Protein AF-A0A171DQU5-F1 (afdb_monomer)

Nearest PDB structures (foldseek):
  5lnx-assembly2_F  TM=2.719E-01  e=3.748E+00  Bacillus subtilis subsp. subtilis str. 168

pLDDT: mean 92.45, std 7.11, range [50.25, 97.69]

Sequence (104 aa):
MLCRGLGEWGGPARCTEPLAVAMGFRSVADLLEEGRVLRARLHAGEPLTPRDWRRTVLSVEIVFVSDVVGSGWDWSTTTGFSDEETIRLLRSVQRKIARALHSG

Foldseek 3Di:
DLLLLLCQLVDDFADAQVNCVVLPANGSVRSNVVSVVLSVCVVVVHDDDLSSLSSSLVSSVPQCCDPVGHCPVCCCVRPVDDPVRSVVVSVVSVVVSVCVVVVD

Radius of gyration: 13.03 Å; Cα contacts (8 Å, |Δi|>4): 113; chains: 1; bounding box: 28×24×36 Å

Organism: NCBI:txid161355

Solvent-accessible surface area (backbone atoms only — not comparable to full-atom values): 5697 Å² total; per-residue (Å²): 105,69,56,50,42,48,48,39,64,76,54,87,20,55,79,42,54,71,55,25,38,72,39,69,33,87,25,50,68,44,41,55,52,52,33,52,53,52,31,51,35,59,73,71,68,49,89,71,53,75,67,51,49,49,31,52,51,52,44,30,53,47,30,50,68,28,68,86,42,16,33,29,86,49,31,42,77,79,63,68,45,49,69,71,56,48,54,55,50,51,54,52,50,52,53,51,51,51,50,62,68,73,72,111

Secondary structure (DSSP, 8-state):
-HHHHHHHTTTT----HHHHHHTT-SSHHHHHHHHHHHHHHHHHTPPPPHHHHHHHHHHHHHHHH-TTTS-TTTHHHHH---HHHHHHHHHHHHHHHHHHHH--

Mean predicted aligned error: 3.29 Å

Structure (mmCIF, N/CA/C/O backbone):
data_AF-A0A171DQU5-F1
#
_entry.id   AF-A0A171DQU5-F1
#
loop_
_atom_site.group_PDB
_atom_site.id
_atom_site.type_symbol
_atom_site.label_atom_id
_atom_site.label_alt_id
_atom_site.label_comp_id
_atom_site.label_asym_id
_atom_site.label_entity_id
_atom_site.label_seq_id
_atom_site.pdbx_PDB_ins_code
_atom_site.Cartn_x
_atom_site.Cartn_y
_atom_site.Cartn_z
_atom_site.occupancy
_atom_site.B_iso_or_equiv
_atom_site.auth_seq_id
_atom_site.auth_comp_id
_atom_site.auth_asym_id
_atom_site.auth_atom_id
_atom_site.pdbx_PDB_model_num
ATOM 1 N N . MET A 1 1 ? -8.431 -1.700 -4.597 1.00 92.94 1 MET A N 1
ATOM 2 C CA . MET A 1 1 ? -7.259 -0.848 -4.876 1.00 92.94 1 MET A CA 1
ATOM 3 C C . MET A 1 1 ? -6.102 -1.125 -3.912 1.00 92.94 1 MET A C 1
ATOM 5 O O . MET A 1 1 ? -5.153 -1.747 -4.364 1.00 92.94 1 MET A O 1
ATOM 9 N N . LEU A 1 2 ? -6.189 -0.824 -2.604 1.00 94.81 2 LEU A N 1
ATOM 10 C CA . LEU A 1 2 ? -5.062 -1.023 -1.660 1.00 94.81 2 LEU A CA 1
ATOM 11 C C . LEU A 1 2 ? -4.460 -2.443 -1.676 1.00 94.81 2 LEU A C 1
ATOM 13 O O . LEU A 1 2 ? -3.243 -2.589 -1.708 1.00 94.81 2 LEU A O 1
ATOM 17 N N . CYS A 1 3 ? -5.294 -3.493 -1.735 1.00 93.25 3 CYS A N 1
ATOM 18 C CA . CYS A 1 3 ? -4.795 -4.871 -1.806 1.00 93.25 3 CYS A CA 1
ATOM 19 C C . CYS A 1 3 ? -4.017 -5.186 -3.090 1.00 93.25 3 CYS A C 1
ATOM 21 O O . CYS A 1 3 ? -3.143 -6.047 -3.055 1.00 93.25 3 CYS A O 1
ATOM 23 N N . ARG A 1 4 ? -4.367 -4.550 -4.219 1.00 92.56 4 ARG A N 1
ATOM 24 C CA . ARG A 1 4 ? -3.637 -4.724 -5.483 1.00 92.56 4 ARG A CA 1
ATOM 25 C C . ARG A 1 4 ? -2.324 -3.951 -5.429 1.00 92.56 4 ARG A C 1
ATOM 27 O O . ARG A 1 4 ? -1.291 -4.553 -5.662 1.00 92.56 4 ARG A O 1
ATOM 34 N N . GLY A 1 5 ? -2.353 -2.699 -4.964 1.00 93.06 5 GLY A N 1
ATOM 35 C CA . GLY A 1 5 ? -1.139 -1.893 -4.798 1.00 93.06 5 GLY A CA 1
ATOM 36 C C . GLY A 1 5 ? -0.099 -2.528 -3.871 1.00 93.06 5 GLY A C 1
ATOM 37 O O . GLY A 1 5 ? 1.068 -2.590 -4.220 1.00 93.06 5 GLY A O 1
ATOM 38 N N . LEU A 1 6 ? -0.507 -3.101 -2.733 1.00 94.62 6 LEU A N 1
ATOM 39 C CA . LEU A 1 6 ? 0.419 -3.867 -1.882 1.00 94.62 6 LEU A CA 1
ATOM 40 C C . LEU A 1 6 ? 1.009 -5.103 -2.584 1.00 94.62 6 LEU A C 1
ATOM 42 O O . LEU A 1 6 ? 2.085 -5.558 -2.215 1.00 94.62 6 LEU A O 1
ATOM 46 N N . GLY A 1 7 ? 0.294 -5.676 -3.554 1.00 92.25 7 GLY A N 1
ATOM 47 C CA . GLY A 1 7 ? 0.755 -6.830 -4.323 1.00 92.25 7 GLY A CA 1
ATOM 48 C C . GLY A 1 7 ? 1.850 -6.495 -5.333 1.00 92.25 7 GLY A C 1
ATOM 49 O O . GLY A 1 7 ? 2.690 -7.352 -5.588 1.00 92.25 7 GLY A O 1
ATOM 50 N N . GLU A 1 8 ? 1.883 -5.261 -5.838 1.00 94.06 8 GLU A N 1
ATOM 51 C CA . GLU A 1 8 ? 2.852 -4.818 -6.848 1.00 94.06 8 GLU A CA 1
ATOM 52 C C . GLU A 1 8 ? 4.305 -4.884 -6.358 1.00 94.06 8 GLU A C 1
ATOM 54 O O . GLU A 1 8 ? 5.208 -5.159 -7.145 1.00 94.06 8 GLU A O 1
ATOM 59 N N . TRP A 1 9 ? 4.538 -4.737 -5.048 1.00 93.19 9 TRP A N 1
ATOM 60 C CA . TRP A 1 9 ? 5.866 -4.898 -4.441 1.00 93.19 9 TRP A CA 1
ATOM 61 C C . TRP A 1 9 ? 6.442 -6.309 -4.560 1.00 93.19 9 TRP A C 1
ATOM 63 O O . TRP A 1 9 ? 7.656 -6.466 -4.516 1.00 93.19 9 TRP A O 1
ATOM 73 N N . GLY A 1 10 ? 5.590 -7.326 -4.717 1.00 83.62 10 GLY A N 1
ATOM 74 C CA . GLY A 1 10 ? 6.012 -8.697 -5.014 1.00 83.62 10 GLY A CA 1
ATOM 75 C C . GLY A 1 10 ? 6.151 -8.991 -6.511 1.00 83.62 10 GLY A C 1
ATOM 76 O O . GLY A 1 10 ? 6.376 -10.145 -6.869 1.00 83.62 10 GLY A O 1
ATOM 77 N N . GLY A 1 11 ? 5.957 -7.984 -7.369 1.00 81.50 11 GLY A N 1
ATOM 78 C CA . GLY A 1 11 ? 5.983 -8.084 -8.825 1.00 81.50 11 GLY A CA 1
ATOM 79 C C . GLY A 1 11 ? 6.996 -7.112 -9.450 1.00 81.50 11 GLY A C 1
ATOM 80 O O . GLY A 1 11 ? 8.180 -7.202 -9.129 1.00 81.50 11 GLY A O 1
ATOM 81 N N . PRO A 1 12 ? 6.583 -6.226 -10.377 1.00 72.00 12 PRO A N 1
ATOM 82 C CA . PRO A 1 12 ? 7.508 -5.410 -11.171 1.00 72.00 12 PRO A CA 1
ATOM 83 C C . PRO A 1 12 ? 8.178 -4.268 -10.388 1.00 72.00 12 PRO A C 1
ATOM 85 O O . PRO A 1 12 ? 9.216 -3.761 -10.823 1.00 72.00 12 PRO A O 1
ATOM 88 N N . ALA A 1 13 ? 7.623 -3.874 -9.237 1.00 82.88 13 ALA A N 1
ATOM 89 C CA . ALA A 1 13 ? 8.172 -2.797 -8.425 1.00 82.88 13 ALA A CA 1
ATOM 90 C C . ALA A 1 13 ? 9.534 -3.177 -7.817 1.00 82.88 13 ALA A C 1
ATOM 92 O O . ALA A 1 13 ? 9.761 -4.292 -7.346 1.00 82.88 13 ALA A O 1
ATOM 93 N N . ARG A 1 14 ? 10.457 -2.214 -7.789 1.00 86.12 14 ARG A N 1
ATOM 94 C CA . ARG A 1 14 ? 11.853 -2.413 -7.376 1.00 86.12 14 ARG A CA 1
ATOM 95 C C . ARG A 1 14 ? 12.108 -1.746 -6.034 1.00 86.12 14 ARG A C 1
ATOM 97 O O . ARG A 1 14 ? 12.720 -0.680 -5.954 1.00 86.12 14 ARG A O 1
ATOM 104 N N . CYS A 1 15 ? 11.620 -2.372 -4.966 1.00 91.56 15 CYS A N 1
ATOM 105 C CA . CYS A 1 15 ? 11.855 -1.857 -3.622 1.00 91.56 15 CYS A CA 1
ATOM 106 C C . CYS A 1 15 ? 13.323 -2.024 -3.206 1.00 91.56 15 CYS A C 1
ATOM 108 O O . CYS A 1 15 ? 13.940 -3.060 -3.448 1.00 91.56 15 CYS A O 1
ATOM 110 N N . THR A 1 16 ? 13.865 -1.014 -2.531 1.00 94.00 16 THR A N 1
ATOM 111 C CA . THR A 1 16 ? 15.187 -1.062 -1.895 1.00 94.00 16 THR A CA 1
ATOM 112 C C . THR A 1 16 ? 15.034 -1.112 -0.377 1.00 94.00 16 THR A C 1
ATOM 114 O O . THR A 1 16 ? 14.009 -0.686 0.158 1.00 94.00 16 THR A O 1
ATOM 117 N N . GLU A 1 17 ? 16.059 -1.581 0.340 1.00 95.88 17 GLU A N 1
ATOM 118 C CA . GLU A 1 17 ? 16.027 -1.627 1.812 1.00 95.88 17 GLU A CA 1
ATOM 119 C C . GLU A 1 17 ? 15.733 -0.256 2.451 1.00 95.88 17 GLU A C 1
ATOM 121 O O . GLU A 1 17 ? 14.818 -0.175 3.277 1.00 95.88 17 GLU A O 1
ATOM 126 N N . PRO A 1 18 ? 16.389 0.856 2.048 1.00 96.50 18 PRO A N 1
ATOM 127 C CA . PRO A 1 18 ? 16.067 2.169 2.605 1.00 96.50 18 PRO A CA 1
ATOM 128 C C . PRO A 1 18 ? 14.620 2.593 2.339 1.00 96.50 18 PRO A C 1
ATOM 130 O O . PRO A 1 18 ? 13.996 3.216 3.197 1.00 96.50 18 PRO A O 1
ATOM 133 N N . LEU A 1 19 ? 14.068 2.241 1.174 1.00 96.00 19 LEU A N 1
ATOM 134 C CA . LEU A 1 19 ? 12.690 2.571 0.826 1.00 96.00 19 LEU A CA 1
ATOM 135 C C . LEU A 1 19 ? 11.689 1.767 1.664 1.00 96.00 19 LEU A C 1
ATOM 137 O O . LEU A 1 19 ? 10.731 2.341 2.179 1.00 96.00 19 LEU A O 1
ATOM 141 N N . ALA A 1 20 ? 11.925 0.468 1.860 1.00 97.00 20 ALA A N 1
ATOM 142 C CA . ALA A 1 20 ? 11.097 -0.363 2.732 1.00 97.00 20 ALA A CA 1
ATOM 143 C C . ALA A 1 20 ? 11.069 0.189 4.167 1.00 97.00 20 ALA A C 1
ATOM 145 O O . ALA A 1 20 ? 9.995 0.322 4.765 1.00 97.00 20 ALA A O 1
ATOM 146 N N . VAL A 1 21 ? 12.231 0.600 4.684 1.00 97.50 21 VAL A N 1
ATOM 147 C CA . VAL A 1 21 ? 12.348 1.247 5.998 1.00 97.50 21 VAL A CA 1
ATOM 148 C C . VAL A 1 21 ? 11.615 2.587 6.041 1.00 97.50 21 VAL A C 1
ATOM 150 O O . VAL A 1 21 ? 10.867 2.837 6.986 1.00 97.50 21 VAL A O 1
ATOM 153 N N . ALA A 1 22 ? 11.744 3.421 5.006 1.00 95.81 22 ALA A N 1
ATOM 154 C CA . ALA A 1 22 ? 11.031 4.696 4.908 1.00 95.81 22 ALA A CA 1
ATOM 155 C C . ALA A 1 22 ? 9.500 4.521 4.886 1.00 95.81 22 ALA A C 1
ATOM 157 O O . ALA A 1 22 ? 8.773 5.322 5.474 1.00 95.81 22 ALA A O 1
ATOM 158 N N . MET A 1 23 ? 9.001 3.439 4.279 1.00 96.50 23 MET A N 1
ATOM 159 C CA . MET A 1 23 ? 7.580 3.062 4.308 1.00 96.50 23 MET A CA 1
ATOM 160 C C . MET A 1 23 ? 7.125 2.496 5.665 1.00 96.50 23 MET A C 1
ATOM 162 O O . MET A 1 23 ? 5.930 2.311 5.908 1.00 96.50 23 MET A O 1
ATOM 166 N N . GLY A 1 24 ? 8.066 2.248 6.577 1.00 96.50 24 GLY A N 1
ATOM 167 C CA . GLY A 1 24 ? 7.826 1.778 7.935 1.00 96.50 24 GLY A C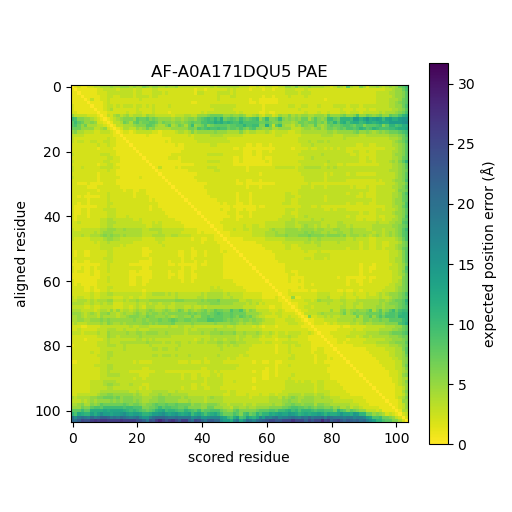A 1
ATOM 168 C C . GLY A 1 24 ? 7.942 0.265 8.115 1.00 96.50 24 GLY A C 1
ATOM 169 O O . GLY A 1 24 ? 7.552 -0.227 9.180 1.00 96.50 24 GLY A O 1
ATOM 170 N N . PHE A 1 25 ? 8.437 -0.477 7.125 1.00 97.62 25 PHE A N 1
ATOM 171 C CA . PHE A 1 25 ? 8.791 -1.898 7.243 1.00 97.62 25 PHE A CA 1
ATOM 172 C C . PHE A 1 25 ? 10.213 -2.057 7.798 1.00 97.62 25 PHE A C 1
ATOM 174 O O . PHE A 1 25 ? 10.941 -1.081 7.947 1.00 97.62 25 PHE A O 1
ATOM 181 N N . ARG A 1 26 ? 10.604 -3.271 8.187 1.00 97.69 26 ARG A N 1
ATOM 182 C CA . ARG A 1 26 ? 11.960 -3.544 8.706 1.00 97.69 26 ARG A CA 1
ATOM 183 C C . ARG A 1 26 ? 12.983 -3.798 7.601 1.00 97.69 26 ARG A C 1
ATOM 185 O O . ARG A 1 26 ? 14.162 -3.543 7.809 1.00 97.69 26 ARG A O 1
ATOM 192 N N . SER A 1 27 ? 12.525 -4.325 6.473 1.00 97.69 27 SER A N 1
ATOM 193 C CA . SER A 1 27 ? 13.324 -4.677 5.301 1.00 97.69 27 SER A CA 1
ATOM 194 C C . SER A 1 27 ? 12.410 -4.909 4.098 1.00 97.69 27 SER A C 1
ATOM 196 O O . SER A 1 27 ? 11.183 -4.926 4.243 1.00 97.69 27 SER A O 1
ATOM 198 N N . VAL A 1 28 ? 12.982 -5.150 2.918 1.00 97.19 28 VAL A N 1
ATOM 199 C CA . VAL A 1 28 ? 12.211 -5.597 1.744 1.00 97.19 28 VAL A CA 1
ATOM 200 C C . VAL A 1 28 ? 11.509 -6.929 2.028 1.00 97.19 28 VAL A C 1
ATOM 202 O O . VAL A 1 28 ? 10.336 -7.087 1.703 1.00 97.19 28 VAL A O 1
ATOM 205 N N . ALA A 1 29 ? 12.175 -7.871 2.701 1.00 97.00 29 ALA A N 1
ATOM 206 C CA . ALA A 1 29 ? 11.547 -9.138 3.083 1.00 97.00 29 ALA A CA 1
ATOM 207 C C . ALA A 1 29 ? 10.344 -8.929 4.025 1.00 97.00 29 ALA A C 1
ATOM 209 O O . ALA A 1 29 ? 9.299 -9.549 3.836 1.00 97.00 29 ALA A O 1
ATOM 210 N N . ASP A 1 30 ? 10.464 -8.011 4.993 1.00 97.69 30 ASP A N 1
ATOM 211 C CA . ASP A 1 30 ? 9.366 -7.630 5.891 1.00 97.69 30 ASP A CA 1
ATOM 212 C C . ASP A 1 30 ? 8.210 -6.971 5.125 1.00 97.69 30 ASP A C 1
ATOM 214 O O . ASP A 1 30 ? 7.057 -7.280 5.395 1.00 97.69 30 ASP A O 1
ATOM 218 N N . LEU A 1 31 ? 8.500 -6.120 4.132 1.00 97.25 31 LEU A N 1
ATOM 219 C CA . LEU A 1 31 ? 7.490 -5.535 3.242 1.00 97.25 31 LEU A CA 1
ATOM 220 C C . LEU A 1 31 ? 6.687 -6.611 2.502 1.00 97.25 31 LEU A C 1
ATOM 222 O O . LEU A 1 31 ? 5.464 -6.512 2.432 1.00 97.25 31 LEU A O 1
ATOM 226 N N . LEU A 1 32 ? 7.349 -7.631 1.955 1.00 96.31 32 LEU A N 1
ATOM 227 C CA . LEU A 1 32 ? 6.671 -8.696 1.212 1.00 96.31 32 LEU A CA 1
ATOM 228 C C . LEU A 1 32 ? 5.816 -9.582 2.127 1.00 96.31 32 LEU A C 1
ATOM 230 O O . LEU A 1 32 ? 4.689 -9.936 1.770 1.00 96.31 32 LEU A O 1
ATOM 234 N N . GLU A 1 33 ? 6.337 -9.923 3.307 1.00 96.75 33 GLU A N 1
ATOM 235 C CA . GLU A 1 33 ? 5.642 -10.765 4.280 1.00 96.75 33 GLU A CA 1
ATOM 236 C C . GLU A 1 33 ? 4.450 -10.035 4.907 1.00 96.75 33 GLU A C 1
ATOM 238 O O . GLU A 1 33 ? 3.298 -10.448 4.750 1.00 96.75 33 GLU A O 1
ATOM 243 N N . GLU A 1 34 ? 4.706 -8.889 5.540 1.00 97.12 34 GLU A N 1
ATOM 244 C CA . GLU A 1 34 ? 3.668 -8.072 6.169 1.00 97.12 34 GLU A CA 1
ATOM 245 C C . GLU A 1 34 ? 2.691 -7.531 5.125 1.00 97.12 34 GLU A C 1
ATOM 247 O O . GLU A 1 34 ? 1.492 -7.458 5.378 1.00 97.12 34 GLU A O 1
ATOM 252 N N . GLY A 1 35 ? 3.156 -7.214 3.914 1.00 96.44 35 GLY A N 1
ATOM 253 C CA . GLY A 1 35 ? 2.296 -6.829 2.799 1.00 96.44 35 GLY A CA 1
ATOM 254 C C . GLY A 1 35 ? 1.258 -7.905 2.472 1.00 96.44 35 GLY A C 1
ATOM 255 O O . GLY A 1 35 ? 0.086 -7.581 2.265 1.00 96.44 35 GLY A O 1
ATOM 256 N N . ARG A 1 36 ? 1.632 -9.192 2.496 1.00 95.94 36 ARG A N 1
ATOM 257 C CA . ARG A 1 36 ? 0.688 -10.307 2.306 1.00 95.94 36 ARG A CA 1
ATOM 258 C C . ARG A 1 36 ? -0.329 -10.393 3.443 1.00 95.94 36 ARG A C 1
ATOM 260 O O . ARG A 1 36 ? -1.520 -10.547 3.172 1.00 95.94 36 ARG A O 1
ATOM 267 N N . VAL A 1 37 ? 0.121 -10.244 4.689 1.00 96.88 37 VAL A N 1
ATOM 268 C CA . VAL A 1 37 ? -0.753 -10.241 5.875 1.00 96.88 37 VAL A CA 1
ATOM 269 C C . VAL A 1 37 ? -1.747 -9.078 5.814 1.00 96.88 37 VAL A C 1
ATOM 271 O O . VAL A 1 37 ? -2.952 -9.278 5.956 1.00 96.88 37 VAL A O 1
ATOM 274 N N . LEU A 1 38 ? -1.278 -7.864 5.521 1.00 97.25 38 LEU A N 1
ATOM 275 C CA . LEU A 1 38 ? -2.117 -6.672 5.380 1.00 97.25 38 LEU A CA 1
ATOM 276 C C . LEU A 1 38 ? -3.147 -6.830 4.258 1.00 97.25 38 LEU A C 1
ATOM 278 O O . LEU A 1 38 ? -4.307 -6.459 4.435 1.00 97.25 38 LEU A O 1
ATOM 282 N N . ARG A 1 39 ? -2.764 -7.432 3.125 1.00 96.31 39 ARG A N 1
ATOM 283 C CA . ARG A 1 39 ? -3.698 -7.755 2.034 1.00 96.31 39 ARG A CA 1
ATOM 284 C C . ARG A 1 39 ? -4.795 -8.714 2.482 1.00 96.31 39 ARG A C 1
ATOM 286 O O . ARG A 1 39 ? -5.953 -8.479 2.140 1.00 96.31 39 ARG A O 1
ATOM 293 N N . ALA A 1 40 ? -4.451 -9.760 3.234 1.00 96.38 40 ALA A N 1
ATOM 294 C CA . ALA A 1 40 ? -5.427 -10.711 3.760 1.00 96.38 40 ALA A CA 1
ATOM 295 C C . ALA A 1 40 ? -6.414 -10.025 4.717 1.00 96.38 40 ALA A C 1
ATOM 297 O O . ALA A 1 40 ? -7.623 -10.150 4.536 1.00 96.38 40 ALA A O 1
ATOM 298 N N . ARG A 1 41 ? -5.912 -9.208 5.651 1.00 96.81 41 ARG A N 1
ATOM 299 C CA . ARG A 1 41 ? -6.739 -8.443 6.602 1.00 96.81 41 ARG A CA 1
ATOM 300 C C . ARG A 1 41 ? -7.675 -7.462 5.899 1.00 96.81 41 ARG A C 1
ATOM 302 O O . ARG A 1 41 ? -8.865 -7.424 6.192 1.00 96.81 41 ARG A O 1
ATOM 309 N N . LEU A 1 42 ? -7.166 -6.715 4.915 1.00 94.75 42 LEU A N 1
ATOM 310 C CA . LEU A 1 42 ? -7.979 -5.817 4.089 1.00 94.75 42 LEU A CA 1
ATOM 311 C C . LEU A 1 42 ? -9.067 -6.572 3.313 1.00 94.75 42 LEU A C 1
ATOM 313 O O . LEU A 1 42 ? -10.186 -6.078 3.206 1.00 94.75 42 LEU A O 1
ATOM 317 N N . HIS A 1 43 ? -8.750 -7.752 2.773 1.00 93.81 43 HIS A N 1
ATOM 318 C CA . HIS A 1 43 ? -9.719 -8.588 2.062 1.00 93.81 43 HIS A CA 1
ATOM 319 C C . HIS A 1 43 ? -10.798 -9.143 3.003 1.00 93.81 43 HIS A C 1
ATOM 321 O O . HIS A 1 43 ? -11.964 -9.210 2.627 1.00 93.81 43 HIS A O 1
ATOM 327 N N . ALA A 1 44 ? -10.420 -9.513 4.227 1.00 94.94 44 ALA A N 1
ATOM 328 C CA . ALA A 1 44 ? -11.332 -9.988 5.263 1.00 94.94 44 ALA A CA 1
ATOM 329 C C . ALA A 1 44 ? -12.137 -8.859 5.942 1.00 94.94 44 ALA A C 1
ATOM 331 O O . ALA A 1 44 ? -13.041 -9.140 6.723 1.00 94.94 44 ALA A O 1
ATOM 332 N N . GLY A 1 45 ? -11.834 -7.586 5.654 1.00 93.00 45 GLY A N 1
ATOM 333 C CA . GLY A 1 45 ? -12.467 -6.444 6.319 1.00 93.00 45 GLY A CA 1
ATO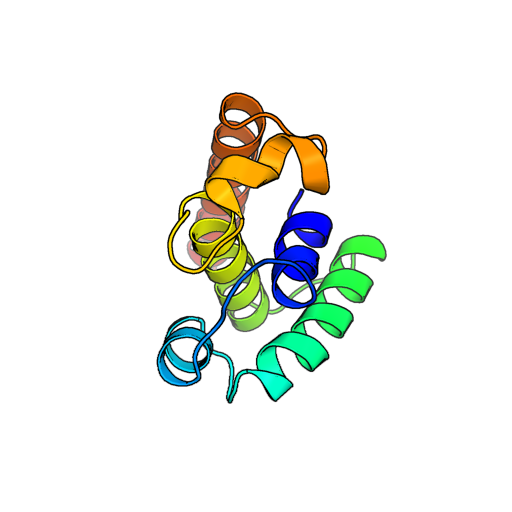M 334 C C . GLY A 1 45 ? -12.060 -6.293 7.787 1.00 93.00 45 GLY A C 1
ATOM 335 O O . GLY A 1 45 ? -12.771 -5.657 8.564 1.00 93.00 45 GLY A O 1
ATOM 336 N N . GLU A 1 46 ? -10.928 -6.873 8.177 1.00 95.12 46 GLU A N 1
ATOM 337 C CA . GLU A 1 46 ? -10.427 -6.802 9.542 1.00 95.12 46 GLU A CA 1
ATOM 338 C C . GLU A 1 46 ? -9.898 -5.400 9.874 1.00 95.12 46 GLU A C 1
ATOM 340 O O . GLU A 1 46 ? -9.315 -4.719 9.019 1.00 95.12 46 GLU A O 1
ATOM 345 N N . PRO A 1 47 ? -10.050 -4.950 11.132 1.00 91.12 47 PRO A N 1
ATOM 346 C CA . PRO A 1 47 ? -9.529 -3.661 11.552 1.00 91.12 47 PRO A CA 1
ATOM 347 C C . PRO A 1 47 ? -8.003 -3.652 11.451 1.00 91.12 47 PRO A C 1
ATOM 349 O O . PRO A 1 47 ? -7.337 -4.555 11.953 1.00 91.12 47 PRO A O 1
ATOM 352 N N . LEU A 1 48 ? -7.445 -2.606 10.840 1.00 93.75 48 LEU A N 1
ATOM 353 C CA . LEU A 1 48 ? -6.007 -2.339 10.816 1.00 93.75 48 LEU A CA 1
ATOM 354 C C . LEU A 1 48 ? -5.615 -1.370 11.933 1.00 93.75 48 LEU A C 1
ATOM 356 O O . LEU A 1 48 ? -6.361 -0.445 12.262 1.00 93.75 48 LEU A O 1
ATOM 360 N N . THR A 1 49 ? -4.413 -1.547 12.485 1.00 93.25 49 THR A N 1
ATOM 361 C CA . THR A 1 49 ? -3.862 -0.587 13.449 1.00 93.25 49 THR A CA 1
ATOM 362 C C . THR A 1 49 ? -3.484 0.731 12.751 1.00 93.25 49 THR A C 1
ATOM 364 O O . THR A 1 49 ? -3.269 0.749 11.535 1.00 93.25 49 THR A O 1
ATOM 367 N N . PRO A 1 50 ? -3.317 1.851 13.481 1.00 91.94 50 PRO A N 1
ATOM 368 C CA . PRO A 1 50 ? -2.819 3.101 12.897 1.00 91.94 50 PRO A CA 1
ATOM 369 C C . PRO A 1 50 ? -1.484 2.951 12.150 1.00 91.94 50 PRO A C 1
ATOM 371 O O . PRO A 1 50 ? -1.268 3.573 11.108 1.00 91.94 50 PRO A O 1
ATOM 374 N N . ARG A 1 51 ? -0.585 2.104 12.667 1.00 93.12 51 ARG A N 1
ATOM 375 C CA . ARG A 1 51 ? 0.704 1.799 12.031 1.00 93.12 51 ARG A CA 1
ATOM 376 C C . ARG A 1 51 ? 0.507 1.058 10.711 1.00 93.12 51 ARG A C 1
ATOM 378 O O . ARG A 1 51 ? 1.148 1.412 9.724 1.00 93.12 51 ARG A O 1
ATOM 385 N N . ASP A 1 52 ? -0.384 0.075 10.696 1.00 95.69 52 ASP A N 1
ATOM 386 C CA . ASP A 1 52 ? -0.701 -0.726 9.511 1.00 95.69 52 ASP A CA 1
ATOM 387 C C . ASP A 1 52 ? -1.347 0.123 8.416 1.00 95.69 52 ASP A C 1
ATOM 389 O O . ASP A 1 52 ? -0.984 0.005 7.245 1.00 95.69 52 ASP A O 1
ATOM 393 N N . T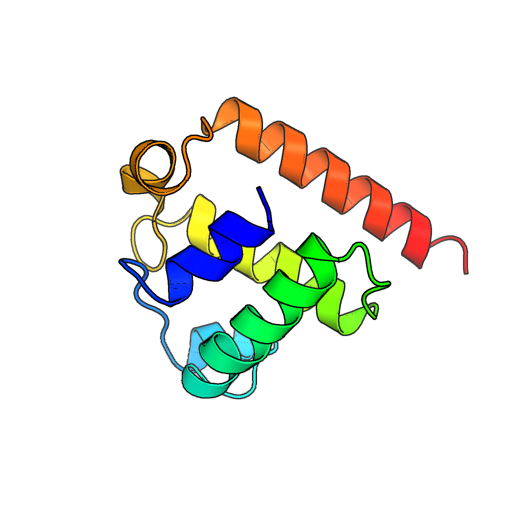RP A 1 53 ? -2.242 1.040 8.794 1.00 95.00 53 TRP A N 1
ATOM 394 C CA . TRP A 1 53 ? -2.821 2.013 7.870 1.00 95.00 53 TRP A CA 1
ATOM 395 C C . TRP A 1 53 ? -1.759 2.905 7.237 1.00 95.00 53 TRP A C 1
ATOM 397 O O . TRP A 1 53 ? -1.757 3.072 6.018 1.00 95.00 53 TRP A O 1
ATOM 407 N N . ARG A 1 54 ? -0.834 3.443 8.042 1.00 94.19 54 ARG A N 1
ATOM 408 C CA . ARG A 1 54 ? 0.260 4.286 7.542 1.00 94.19 54 ARG A CA 1
ATOM 409 C C . ARG A 1 54 ? 1.141 3.531 6.551 1.00 94.19 54 ARG A C 1
ATOM 411 O O . ARG A 1 54 ? 1.356 4.025 5.451 1.00 94.19 54 ARG A O 1
ATOM 418 N N . ARG A 1 55 ? 1.597 2.332 6.931 1.00 96.12 55 ARG A N 1
ATOM 419 C CA . ARG A 1 55 ? 2.408 1.452 6.075 1.00 96.12 55 ARG A CA 1
ATOM 420 C C . ARG A 1 55 ? 1.700 1.161 4.759 1.00 96.12 55 ARG A C 1
ATOM 422 O O . ARG A 1 55 ? 2.283 1.353 3.703 1.00 96.12 55 ARG A O 1
ATOM 429 N N . THR A 1 56 ? 0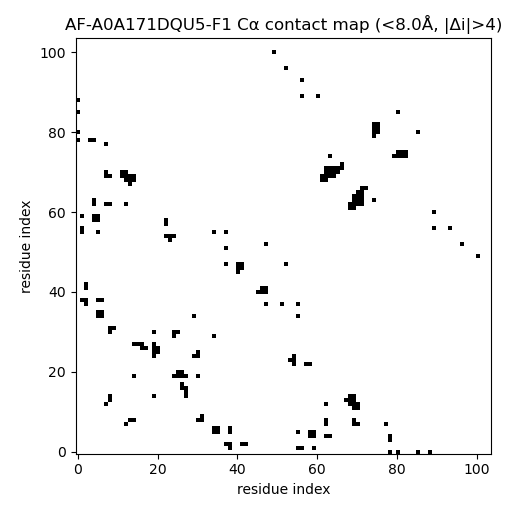.429 0.762 4.830 1.00 96.81 56 THR A N 1
ATOM 430 C CA . THR A 1 56 ? -0.395 0.424 3.663 1.00 96.81 56 THR A CA 1
ATOM 431 C C . THR A 1 56 ? -0.532 1.602 2.709 1.00 96.81 56 THR A C 1
ATOM 433 O O . THR A 1 56 ? -0.274 1.462 1.518 1.00 96.81 56 THR A O 1
ATOM 436 N N . VAL A 1 57 ? -0.948 2.762 3.217 1.00 95.94 57 VAL A N 1
ATOM 437 C CA . VAL A 1 57 ? -1.245 3.923 2.374 1.00 95.94 57 VAL A CA 1
ATOM 438 C C . VAL A 1 57 ? 0.021 4.487 1.745 1.00 95.94 57 VAL A C 1
ATOM 440 O 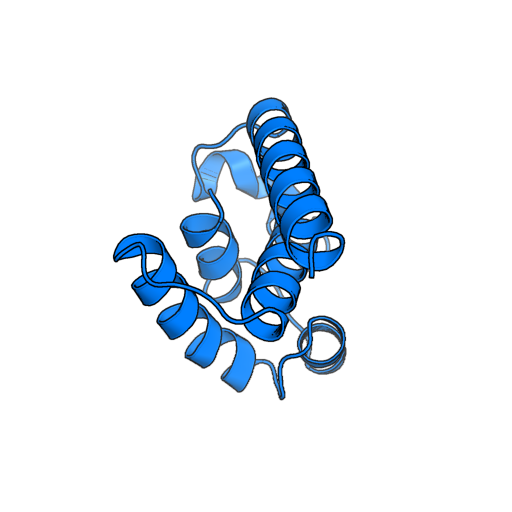O . VAL A 1 57 ? 0.049 4.648 0.530 1.00 95.94 57 VAL A O 1
ATOM 443 N N . LEU A 1 58 ? 1.084 4.689 2.528 1.00 96.50 58 LEU A N 1
ATOM 444 C CA . LEU A 1 58 ? 2.351 5.213 2.015 1.00 96.50 58 LEU A CA 1
ATOM 445 C C . LEU A 1 58 ? 2.968 4.280 0.963 1.00 96.50 58 LEU A C 1
ATOM 447 O O . LEU A 1 58 ? 3.412 4.725 -0.091 1.00 96.50 58 LEU A O 1
ATOM 451 N N . SER A 1 59 ? 2.925 2.971 1.219 1.00 97.06 59 SER A N 1
ATOM 452 C CA . SER A 1 59 ? 3.344 1.950 0.259 1.00 97.06 59 SER A CA 1
ATOM 453 C C . SER A 1 59 ? 2.583 2.046 -1.062 1.00 97.06 59 SER A C 1
ATOM 455 O O . SER A 1 59 ? 3.191 2.003 -2.130 1.00 97.06 59 SER A O 1
ATOM 457 N N . VAL A 1 60 ? 1.253 2.168 -1.001 1.00 96.75 60 VAL A N 1
ATOM 458 C CA . VAL A 1 60 ? 0.421 2.228 -2.207 1.00 96.75 60 VAL A CA 1
ATOM 459 C C . VAL A 1 60 ? 0.607 3.550 -2.956 1.00 96.75 60 VAL A C 1
ATOM 461 O O . VAL A 1 60 ? 0.589 3.547 -4.177 1.00 96.75 60 VAL A O 1
ATOM 464 N N . GLU A 1 61 ? 0.827 4.667 -2.264 1.00 96.31 61 GLU A N 1
ATOM 465 C CA . GLU A 1 61 ? 1.130 5.954 -2.904 1.00 96.31 61 GLU A CA 1
ATOM 466 C C . GLU A 1 61 ? 2.412 5.892 -3.736 1.00 96.31 61 GLU A C 1
ATOM 468 O O . GLU A 1 61 ? 2.423 6.331 -4.885 1.00 96.31 61 GLU A O 1
ATOM 473 N N . ILE A 1 62 ? 3.477 5.322 -3.170 1.00 95.94 62 ILE A N 1
ATOM 474 C CA . ILE A 1 62 ? 4.778 5.233 -3.836 1.00 95.94 62 ILE A CA 1
ATOM 475 C C . ILE A 1 62 ? 4.705 4.290 -5.036 1.00 95.94 62 ILE A C 1
ATOM 477 O O . ILE A 1 62 ? 5.150 4.655 -6.123 1.00 95.94 62 ILE A O 1
ATOM 481 N N . VAL A 1 63 ? 4.139 3.093 -4.850 1.00 95.00 63 VAL A N 1
ATOM 482 C CA . VAL A 1 63 ? 4.089 2.087 -5.919 1.00 95.00 63 VAL A CA 1
ATOM 483 C C . VAL A 1 63 ? 3.170 2.508 -7.065 1.00 95.00 63 VAL A C 1
ATOM 485 O O . VAL A 1 63 ? 3.428 2.149 -8.205 1.00 95.00 63 VAL A O 1
ATOM 488 N N . PHE A 1 64 ? 2.132 3.295 -6.774 1.00 94.88 64 PHE A N 1
ATOM 489 C CA . PHE A 1 64 ? 1.245 3.860 -7.784 1.00 94.88 64 PHE A CA 1
ATOM 490 C C . PHE A 1 64 ? 1.920 4.977 -8.588 1.00 94.88 64 PHE A C 1
ATOM 492 O O . PHE A 1 64 ? 1.815 4.991 -9.802 1.00 94.88 64 PHE A O 1
ATOM 499 N N . VAL A 1 65 ? 2.585 5.935 -7.935 1.00 93.56 65 VAL A N 1
ATOM 500 C CA . VAL A 1 65 ? 3.052 7.154 -8.626 1.00 93.56 65 VAL A CA 1
ATOM 501 C C . VAL A 1 65 ? 4.419 6.980 -9.291 1.00 93.56 65 VAL A C 1
ATOM 503 O O . VAL A 1 65 ? 4.732 7.689 -10.244 1.00 93.56 65 VAL A O 1
ATOM 506 N N . SER A 1 66 ? 5.280 6.108 -8.767 1.00 92.19 66 SER A N 1
ATOM 507 C CA . SER A 1 66 ? 6.671 6.043 -9.215 1.00 92.19 66 SER A CA 1
ATOM 508 C C . SER A 1 66 ? 6.886 5.051 -10.356 1.00 92.19 66 SER A C 1
ATOM 510 O O . SER A 1 66 ? 6.643 3.862 -10.184 1.00 92.19 66 SER A O 1
ATOM 512 N N . ASP A 1 67 ? 7.492 5.515 -11.449 1.00 89.19 67 ASP A N 1
ATOM 513 C CA . ASP A 1 67 ? 8.058 4.647 -12.498 1.00 89.19 67 ASP A CA 1
ATOM 514 C C . ASP A 1 67 ? 9.461 4.124 -12.153 1.00 89.19 67 ASP A C 1
ATOM 516 O O . ASP A 1 67 ? 9.960 3.184 -12.765 1.00 89.19 67 ASP A O 1
ATOM 520 N N . VAL A 1 68 ? 10.137 4.751 -11.184 1.00 88.94 68 VAL A N 1
ATOM 521 C CA . VAL A 1 68 ? 11.527 4.421 -10.829 1.00 88.94 68 VAL A CA 1
ATOM 522 C C . VAL A 1 68 ? 11.583 3.220 -9.891 1.00 88.94 68 VAL A C 1
ATOM 524 O O . VAL A 1 68 ? 12.416 2.332 -10.056 1.00 88.94 68 VAL A O 1
ATOM 527 N N . VAL A 1 69 ? 10.717 3.214 -8.877 1.00 90.56 69 VAL A N 1
ATOM 528 C CA . VAL A 1 69 ? 10.675 2.159 -7.850 1.00 90.56 69 VAL A CA 1
ATOM 529 C C . VAL A 1 69 ? 9.344 1.419 -7.811 1.00 90.56 69 VAL A C 1
ATOM 531 O O . VAL A 1 69 ? 9.276 0.349 -7.212 1.00 90.56 69 VAL A O 1
ATOM 534 N N . GLY A 1 70 ? 8.297 1.988 -8.407 1.00 89.62 70 GLY A N 1
ATOM 535 C CA . GLY A 1 70 ? 6.942 1.453 -8.394 1.00 89.62 70 GLY A CA 1
ATOM 536 C C . GLY A 1 70 ? 6.522 0.865 -9.738 1.00 89.62 70 GLY A C 1
ATOM 537 O O . GLY A 1 70 ? 7.357 0.469 -10.548 1.00 89.62 70 GLY A O 1
ATOM 538 N N . SER A 1 71 ? 5.210 0.828 -9.939 1.00 88.00 71 SER A N 1
ATOM 539 C CA . SER A 1 71 ? 4.542 0.309 -11.129 1.00 88.00 71 SER A CA 1
ATOM 540 C C . SER A 1 71 ? 3.826 1.418 -11.903 1.00 88.00 71 SER A C 1
ATOM 542 O O . SER A 1 71 ? 2.838 1.109 -12.545 1.00 88.00 71 SER A O 1
ATOM 544 N N . GLY A 1 72 ? 4.228 2.693 -11.826 1.00 86.56 72 GLY A N 1
ATOM 545 C CA . GLY A 1 72 ? 3.415 3.806 -12.355 1.00 86.56 72 GLY A CA 1
ATOM 546 C C . GLY A 1 72 ? 2.930 3.606 -13.795 1.00 86.56 72 GLY A C 1
ATOM 547 O O . GLY A 1 72 ? 1.727 3.569 -14.048 1.00 86.56 72 GLY A O 1
ATOM 548 N N . TRP A 1 73 ? 3.852 3.350 -14.718 1.00 87.38 73 TRP A N 1
ATOM 549 C CA . TR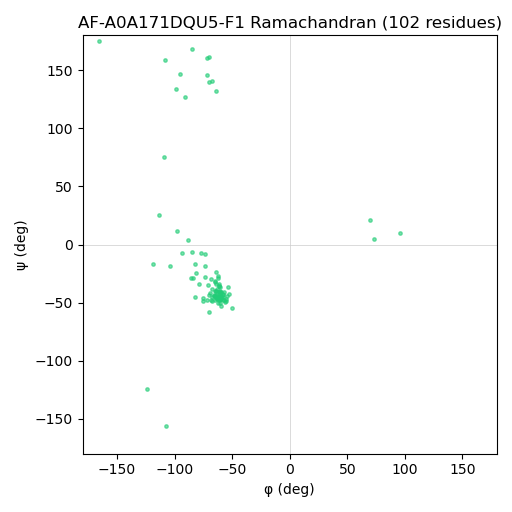P A 1 73 ? 3.554 3.096 -16.126 1.00 87.38 73 TRP A CA 1
ATOM 550 C C . TRP A 1 73 ? 2.719 1.825 -16.336 1.00 87.38 73 TRP A C 1
ATOM 552 O O . TRP A 1 73 ? 1.795 1.802 -17.150 1.00 87.38 73 TRP A O 1
ATOM 562 N N . ASP A 1 74 ? 2.998 0.781 -15.555 1.00 88.69 74 ASP A N 1
ATOM 563 C CA . ASP A 1 74 ? 2.318 -0.513 -15.631 1.00 88.69 74 ASP A CA 1
ATOM 564 C C . ASP A 1 74 ? 1.010 -0.567 -14.821 1.00 88.69 74 ASP A C 1
ATOM 566 O O . ASP A 1 74 ? 0.267 -1.545 -14.914 1.00 88.69 74 ASP A O 1
ATOM 570 N N . TRP A 1 75 ? 0.687 0.468 -14.042 1.00 92.19 75 TRP A N 1
ATOM 571 C CA . TRP A 1 75 ? -0.296 0.405 -12.959 1.00 92.19 75 TRP A CA 1
ATOM 572 C C . TRP A 1 75 ? -1.686 0.032 -13.456 1.00 92.19 75 TRP A C 1
ATOM 574 O O . TRP A 1 75 ? -2.352 -0.846 -12.898 1.00 92.19 75 TRP A O 1
ATOM 584 N N . SER A 1 76 ? -2.131 0.688 -14.526 1.00 92.56 76 SER A N 1
ATOM 585 C CA . SER A 1 76 ? -3.436 0.410 -15.125 1.00 92.56 76 SER A CA 1
ATOM 586 C C . SER A 1 76 ? -3.515 -1.003 -15.703 1.00 92.56 76 SER A C 1
ATOM 588 O O . SER A 1 76 ? -4.560 -1.646 -15.608 1.00 92.56 76 SER A O 1
ATOM 590 N N . 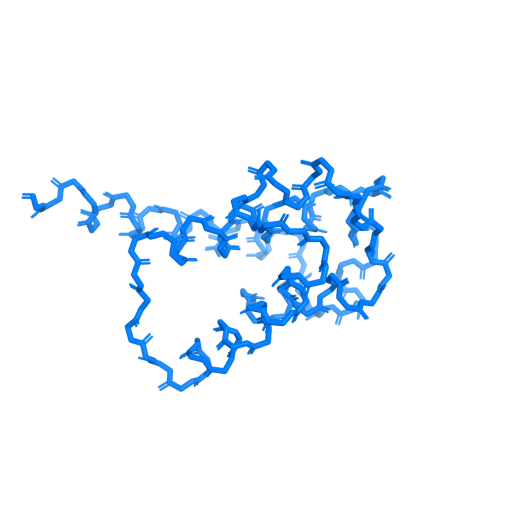THR A 1 77 ? -2.396 -1.529 -16.202 1.00 89.50 77 THR A N 1
ATOM 591 C CA . THR A 1 77 ? -2.288 -2.878 -16.762 1.00 89.50 77 THR A CA 1
ATOM 592 C C . THR A 1 77 ? -2.279 -3.945 -15.668 1.00 89.50 77 THR A C 1
ATOM 594 O O . THR A 1 77 ? -3.033 -4.914 -15.747 1.00 89.50 77 THR A O 1
ATOM 597 N N . THR A 1 78 ? -1.461 -3.782 -14.626 1.00 89.50 78 THR A N 1
ATOM 598 C CA . THR A 1 78 ? -1.285 -4.793 -13.569 1.00 89.50 78 THR A CA 1
ATOM 599 C C . THR A 1 78 ? -2.425 -4.776 -12.559 1.00 89.50 78 THR A C 1
ATOM 601 O O . THR A 1 78 ? -2.856 -5.822 -12.064 1.00 89.50 78 THR A O 1
ATOM 604 N N . THR A 1 79 ? -2.978 -3.595 -12.274 1.00 91.19 79 THR A N 1
ATOM 605 C CA . THR A 1 79 ? -4.014 -3.435 -11.253 1.00 91.19 79 THR A CA 1
ATOM 606 C C . THR A 1 79 ? -5.416 -3.256 -11.816 1.00 91.19 79 THR A C 1
ATOM 608 O O . THR A 1 79 ? -6.373 -3.490 -11.073 1.00 91.19 79 THR A O 1
ATOM 611 N N . GLY A 1 80 ? -5.574 -2.888 -13.090 1.00 93.56 80 GLY A N 1
ATOM 612 C CA . GLY A 1 80 ? -6.869 -2.599 -13.713 1.00 93.56 80 GLY A CA 1
ATOM 613 C C . GLY A 1 80 ? -7.511 -1.276 -13.275 1.00 93.56 80 GLY A C 1
ATOM 614 O O . GLY A 1 80 ? -8.650 -1.019 -13.655 1.00 93.56 80 GLY A O 1
ATOM 615 N N . PHE A 1 81 ? -6.828 -0.461 -12.463 1.00 95.19 81 PHE A N 1
ATOM 616 C CA . PHE A 1 81 ? -7.309 0.853 -12.031 1.00 95.19 81 PHE A CA 1
ATOM 617 C C . PHE A 1 81 ? -6.672 1.955 -12.876 1.00 95.19 81 PHE A C 1
ATOM 619 O O . PHE A 1 81 ? -5.457 1.975 -13.045 1.00 95.19 81 PHE A O 1
ATOM 626 N N . SER A 1 82 ? -7.466 2.917 -13.350 1.00 95.38 82 SER A N 1
ATOM 627 C CA . SER A 1 82 ? -6.896 4.118 -13.971 1.00 95.38 82 SER A CA 1
ATOM 628 C C . SER A 1 82 ? -6.248 5.030 -12.926 1.00 95.38 82 SER A C 1
ATOM 630 O O . SER A 1 82 ? -6.582 4.973 -11.735 1.00 95.38 82 SER A O 1
ATOM 632 N N . ASP A 1 83 ? -5.362 5.921 -13.361 1.00 94.62 83 ASP A N 1
ATOM 633 C CA . ASP A 1 83 ? -4.726 6.911 -12.484 1.00 94.62 83 ASP A CA 1
ATOM 634 C C . ASP A 1 83 ? -5.762 7.818 -11.817 1.00 94.62 83 ASP A C 1
ATOM 636 O O . ASP A 1 83 ? -5.735 8.032 -10.603 1.00 94.62 83 ASP A O 1
ATOM 640 N N . GLU A 1 84 ? -6.735 8.300 -12.592 1.00 96.12 84 GLU A N 1
ATOM 641 C CA . GLU A 1 84 ? -7.818 9.152 -12.099 1.00 96.12 84 GLU A CA 1
ATOM 642 C C . GLU A 1 84 ? -8.657 8.451 -11.026 1.00 96.12 84 GLU A C 1
ATOM 644 O O . GLU A 1 84 ? -9.014 9.048 -10.003 1.00 96.12 84 GLU A O 1
ATOM 649 N N . GLU A 1 85 ? -8.979 7.171 -11.240 1.00 96.62 85 GLU A N 1
ATOM 650 C CA . GLU A 1 85 ? -9.685 6.363 -10.252 1.00 96.62 85 GLU A CA 1
ATOM 651 C C . GLU A 1 85 ? -8.834 6.156 -8.999 1.00 96.62 85 GLU A C 1
ATOM 653 O O . GLU A 1 85 ? -9.314 6.348 -7.876 1.00 96.62 85 GLU A O 1
ATOM 658 N N . THR A 1 86 ? -7.556 5.839 -9.184 1.00 96.31 86 THR A N 1
ATOM 659 C CA . THR A 1 86 ? -6.621 5.555 -8.097 1.00 96.31 86 THR A CA 1
ATOM 660 C C . THR A 1 86 ? -6.411 6.773 -7.207 1.00 96.31 86 THR A C 1
ATOM 662 O O . THR A 1 86 ? -6.565 6.667 -5.988 1.00 96.31 86 THR A O 1
ATOM 665 N N . ILE A 1 87 ? -6.176 7.954 -7.787 1.00 96.44 87 ILE A N 1
ATOM 666 C CA . ILE A 1 87 ? -6.031 9.219 -7.051 1.00 96.44 87 ILE A CA 1
ATOM 667 C C . ILE A 1 87 ? -7.302 9.530 -6.255 1.00 96.44 87 ILE A C 1
ATOM 669 O O . ILE A 1 87 ? -7.233 9.887 -5.072 1.00 96.44 87 ILE A O 1
ATOM 673 N N . ARG A 1 88 ? -8.480 9.364 -6.869 1.00 97.44 88 ARG A N 1
ATOM 674 C CA . ARG A 1 88 ? -9.770 9.610 -6.207 1.00 97.44 88 ARG A CA 1
ATOM 675 C C . ARG A 1 88 ? -9.962 8.691 -4.999 1.00 97.44 88 ARG A C 1
ATOM 677 O O . ARG A 1 88 ? -10.360 9.158 -3.925 1.00 97.44 88 ARG A O 1
ATOM 684 N N . LEU A 1 89 ? -9.661 7.402 -5.158 1.00 96.69 89 LEU A N 1
ATOM 685 C CA . LEU A 1 89 ? -9.765 6.404 -4.095 1.00 96.69 89 LEU A CA 1
ATOM 686 C C . LEU A 1 89 ? -8.735 6.646 -2.982 1.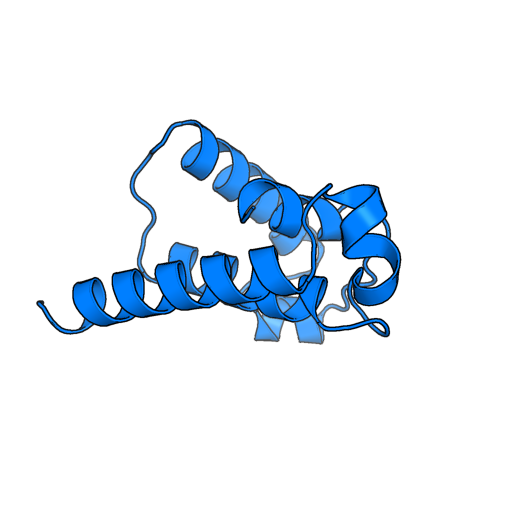00 96.69 89 LEU A C 1
ATOM 688 O O . LEU A 1 89 ? -9.118 6.638 -1.810 1.00 96.69 89 LEU A O 1
ATOM 692 N N . LEU A 1 90 ? -7.471 6.933 -3.317 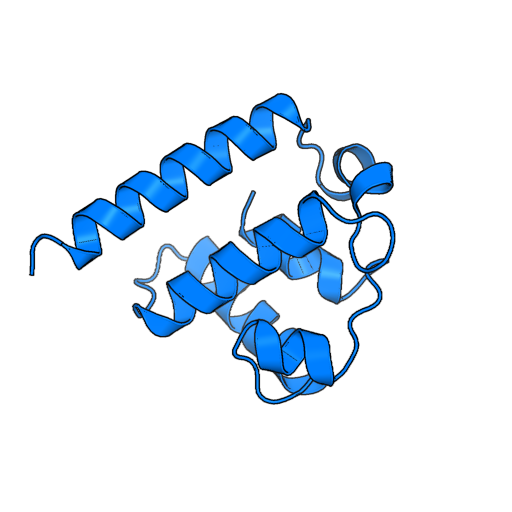1.00 96.31 90 LEU A N 1
ATOM 693 C CA . LEU A 1 90 ? -6.421 7.250 -2.340 1.00 96.31 90 LEU A CA 1
ATOM 694 C C . LEU A 1 90 ? -6.804 8.457 -1.484 1.00 96.31 90 LEU A C 1
ATOM 696 O O . LEU A 1 90 ? -6.782 8.377 -0.256 1.00 96.31 90 LEU A O 1
ATOM 700 N N . ARG A 1 91 ? -7.268 9.547 -2.106 1.00 96.56 91 ARG A N 1
ATOM 701 C CA . ARG A 1 91 ? -7.726 10.744 -1.381 1.00 96.56 91 ARG A CA 1
ATOM 702 C C . ARG A 1 91 ? -8.914 10.452 -0.465 1.00 96.56 91 ARG A C 1
ATOM 704 O O . ARG A 1 91 ? -9.009 11.020 0.623 1.00 96.56 91 ARG A O 1
ATOM 711 N N . SER A 1 92 ? -9.825 9.568 -0.874 1.00 96.06 92 SER A N 1
ATOM 712 C CA . SER A 1 92 ? -10.935 9.120 -0.022 1.00 96.06 92 SER A CA 1
ATOM 713 C C . SER A 1 92 ? -10.436 8.366 1.218 1.00 96.06 92 SER A C 1
ATOM 715 O O . SER A 1 92 ? -10.860 8.675 2.333 1.00 96.06 92 SER A O 1
ATOM 717 N N . VAL A 1 93 ? -9.494 7.434 1.041 1.00 94.06 93 VAL A N 1
ATOM 718 C CA . VAL A 1 93 ? -8.873 6.667 2.135 1.00 94.06 93 VAL A CA 1
ATOM 719 C C . VAL A 1 93 ? -8.109 7.581 3.094 1.00 94.06 93 VAL A C 1
ATOM 721 O O . VAL A 1 93 ? -8.371 7.547 4.296 1.00 94.06 93 VAL A O 1
ATOM 724 N N . GLN A 1 94 ? -7.239 8.453 2.580 1.00 93.94 94 GLN A N 1
ATOM 725 C CA . GLN A 1 94 ? -6.472 9.408 3.385 1.00 93.94 94 GLN A CA 1
ATOM 726 C C . GLN A 1 94 ? -7.382 10.277 4.262 1.00 93.94 94 GLN A C 1
ATOM 728 O O . GLN A 1 94 ? -7.124 10.435 5.452 1.00 93.94 94 GLN A O 1
ATOM 733 N N . ARG A 1 95 ? -8.492 10.794 3.713 1.00 94.38 95 ARG A N 1
ATOM 734 C CA . ARG A 1 95 ? -9.465 11.585 4.488 1.00 94.38 95 ARG A CA 1
ATOM 735 C C . ARG A 1 95 ? -10.139 10.774 5.592 1.00 94.38 95 ARG A C 1
ATOM 737 O O . ARG A 1 95 ? -10.347 11.305 6.680 1.00 94.38 95 ARG A O 1
ATOM 744 N N . LYS A 1 96 ? -10.495 9.511 5.333 1.00 90.69 96 LYS A N 1
ATOM 745 C CA . LYS A 1 96 ? -11.093 8.626 6.348 1.00 90.69 96 LYS A CA 1
ATOM 746 C C . LYS A 1 96 ? -10.115 8.348 7.487 1.00 90.69 96 LYS A C 1
ATOM 748 O O . LYS A 1 96 ? -10.503 8.461 8.644 1.00 90.69 96 LYS A O 1
ATOM 753 N N . ILE A 1 97 ? -8.858 8.054 7.160 1.00 88.94 97 ILE A N 1
ATOM 754 C CA . ILE A 1 97 ? -7.802 7.817 8.152 1.00 88.94 97 ILE A CA 1
ATOM 755 C C . ILE A 1 97 ? -7.531 9.087 8.955 1.00 88.94 97 ILE A C 1
ATOM 757 O O . ILE A 1 97 ? -7.529 9.033 10.178 1.00 88.94 97 ILE A O 1
ATOM 761 N N . ALA A 1 98 ? -7.374 10.237 8.293 1.00 88.69 98 ALA A N 1
ATOM 762 C CA . ALA A 1 98 ? -7.187 11.511 8.977 1.00 88.69 98 ALA A CA 1
ATOM 763 C C . ALA A 1 98 ? -8.328 11.771 9.969 1.00 88.69 98 ALA A C 1
ATOM 765 O O . ALA A 1 98 ? -8.064 12.031 11.134 1.00 88.69 98 ALA A O 1
ATOM 766 N N . ARG A 1 99 ? -9.591 11.606 9.560 1.00 87.88 99 ARG A N 1
ATOM 767 C CA . ARG A 1 99 ? -10.732 11.753 10.477 1.00 87.88 99 ARG A CA 1
ATOM 768 C C . ARG A 1 99 ? -10.665 10.778 11.650 1.00 87.88 99 ARG A C 1
ATOM 770 O O . ARG A 1 99 ? -10.820 11.214 12.781 1.00 87.88 99 ARG A O 1
ATOM 777 N N . ALA A 1 100 ? -10.396 9.499 11.398 1.00 83.19 100 ALA A N 1
ATOM 778 C CA . ALA A 1 100 ? -10.303 8.491 12.453 1.00 83.19 100 ALA A CA 1
ATOM 779 C C . ALA A 1 100 ? -9.192 8.803 13.472 1.00 83.19 100 ALA A C 1
ATOM 781 O O . ALA A 1 100 ? -9.378 8.573 14.658 1.00 83.19 100 ALA A O 1
ATOM 782 N N . LEU A 1 101 ? -8.064 9.360 13.018 1.00 77.25 101 LEU A N 1
ATOM 783 C CA . LEU A 1 101 ? -6.925 9.709 13.872 1.00 77.25 101 LEU A CA 1
ATOM 784 C C . LEU A 1 101 ? -7.081 11.042 14.619 1.00 77.25 101 LEU A C 1
ATOM 786 O O . LEU A 1 101 ? -6.429 11.218 15.636 1.00 77.25 101 LEU A O 1
ATOM 790 N N . HIS A 1 102 ? -7.900 11.974 14.122 1.00 73.69 102 HIS A N 1
ATOM 791 C CA . HIS A 1 102 ? -8.171 13.258 14.790 1.00 73.69 102 HIS A CA 1
ATOM 792 C C . HIS A 1 102 ? -9.426 13.224 15.682 1.00 73.69 102 HIS A C 1
ATOM 794 O O . HIS A 1 102 ? -9.714 14.208 16.353 1.00 73.69 102 HIS A O 1
ATOM 800 N N . SER A 1 103 ? -10.204 12.135 15.652 1.00 60.97 103 SER A N 1
ATOM 801 C CA . SER A 1 103 ? -11.438 11.981 16.446 1.00 60.97 103 SER A CA 1
ATOM 802 C C . SER A 1 103 ? -11.233 11.179 17.741 1.00 60.97 103 SER A C 1
ATOM 804 O O . SER A 1 103 ? -12.219 10.765 18.347 1.00 60.97 103 SER A O 1
ATOM 806 N N . GLY A 1 104 ? -9.984 10.916 18.132 1.00 50.25 104 GLY A N 1
ATOM 807 C CA . GLY A 1 104 ? -9.604 10.235 19.374 1.00 50.25 104 GLY A CA 1
ATOM 808 C C . GLY A 1 104 ? -8.589 11.058 20.144 1.00 50.25 104 GLY A C 1
ATOM 809 O O . GLY A 1 104 ? -8.575 10.916 21.383 1.00 50.25 104 GLY A O 1
#